Protein AF-E5CG22-F1 (afdb_monomer_lite)

Sequence (88 aa):
MKSTITTPDELTTLRIEGSSGTYKIFSSFRPMESPAFVDAVDRKYNLAEIKNLSGGKGYFLVHLNREQQETIQEDLNAILCDSVPCLL

pLDDT: mean 90.08, std 10.85, range [37.84, 97.75]

Structure (mmCIF, N/CA/C/O backbone):
data_AF-E5CG22-F1
#
_entry.id   AF-E5CG22-F1
#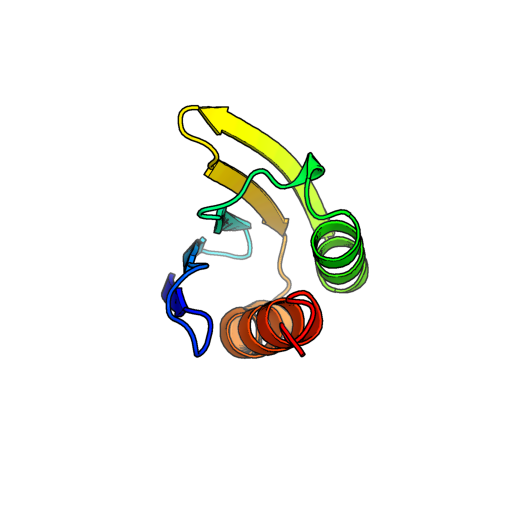
loop_
_atom_site.group_PDB
_atom_site.id
_atom_site.type_symbol
_atom_site.label_atom_id
_atom_site.label_alt_id
_atom_site.label_comp_id
_atom_site.label_asym_id
_atom_site.label_entity_id
_atom_site.label_seq_id
_atom_site.pdbx_PDB_ins_code
_atom_site.Cartn_x
_atom_site.Cartn_y
_atom_site.Cartn_z
_atom_site.occupancy
_atom_site.B_iso_or_equiv
_atom_site.auth_seq_id
_atom_site.auth_comp_id
_atom_site.auth_asym_id
_atom_site.auth_atom_id
_atom_site.pdbx_PDB_model_num
ATOM 1 N N . MET A 1 1 ? -4.643 10.122 9.555 1.00 85.62 1 MET A N 1
ATOM 2 C CA . MET A 1 1 ? -3.216 9.742 9.585 1.00 85.62 1 MET A CA 1
ATOM 3 C C . MET A 1 1 ? -2.566 10.148 8.274 1.00 85.62 1 MET A C 1
ATOM 5 O O . MET A 1 1 ? -3.211 10.063 7.232 1.00 85.62 1 MET A O 1
ATOM 9 N N . LYS A 1 2 ? -1.311 10.598 8.332 1.00 91.25 2 LYS A N 1
ATOM 10 C CA . LYS A 1 2 ? -0.459 10.801 7.161 1.00 91.25 2 LYS A CA 1
ATOM 11 C C . LYS A 1 2 ? 0.921 10.249 7.492 1.00 91.25 2 LYS A C 1
ATOM 13 O O . LYS A 1 2 ? 1.497 10.672 8.488 1.00 91.25 2 LYS A O 1
ATOM 18 N N . SER A 1 3 ? 1.410 9.311 6.693 1.00 91.69 3 SER A N 1
ATOM 19 C CA . SER A 1 3 ? 2.718 8.688 6.901 1.00 91.69 3 SER A CA 1
ATOM 20 C C . SER A 1 3 ? 3.383 8.372 5.567 1.00 91.69 3 SER A C 1
ATOM 22 O O . SER A 1 3 ? 2.695 8.235 4.552 1.00 91.69 3 SER A O 1
ATOM 24 N N . THR A 1 4 ? 4.708 8.282 5.573 1.00 94.44 4 THR A N 1
ATOM 25 C CA . THR A 1 4 ? 5.523 7.962 4.401 1.00 94.44 4 THR A CA 1
ATOM 26 C C . THR A 1 4 ? 6.493 6.847 4.773 1.00 94.44 4 THR A C 1
ATOM 28 O O . THR A 1 4 ? 7.141 6.925 5.812 1.00 94.44 4 THR A O 1
ATOM 31 N N . ILE A 1 5 ? 6.582 5.829 3.923 1.00 93.62 5 ILE A N 1
ATOM 32 C CA . ILE A 1 5 ? 7.469 4.672 4.055 1.00 93.62 5 ILE A CA 1
ATOM 33 C C . ILE A 1 5 ? 8.363 4.640 2.822 1.00 93.62 5 ILE A C 1
ATOM 35 O O . ILE A 1 5 ? 7.875 4.854 1.713 1.00 93.62 5 ILE A O 1
ATOM 39 N N . THR A 1 6 ? 9.646 4.360 3.005 1.00 91.00 6 THR A N 1
ATOM 40 C CA . THR A 1 6 ? 10.629 4.244 1.924 1.00 91.00 6 THR A CA 1
ATOM 41 C C . THR A 1 6 ? 11.348 2.908 2.014 1.00 91.00 6 THR A C 1
ATOM 43 O O . THR A 1 6 ? 11.597 2.415 3.114 1.00 91.00 6 THR A O 1
ATOM 46 N N . THR A 1 7 ? 11.699 2.327 0.868 1.00 85.75 7 THR A N 1
ATOM 47 C CA . THR A 1 7 ? 12.614 1.182 0.825 1.00 85.75 7 THR A CA 1
ATOM 48 C C . THR A 1 7 ? 13.995 1.568 1.358 1.00 85.75 7 THR A C 1
ATOM 50 O O . THR A 1 7 ? 14.346 2.750 1.330 1.00 85.75 7 THR A O 1
ATOM 53 N N . PRO A 1 8 ? 14.807 0.595 1.818 1.00 79.81 8 PRO A N 1
ATOM 54 C CA . PRO A 1 8 ? 16.167 0.864 2.293 1.00 79.81 8 PRO A CA 1
ATOM 55 C C . PRO A 1 8 ? 17.081 1.532 1.254 1.00 79.81 8 PRO A C 1
ATOM 57 O O . PRO A 1 8 ? 17.965 2.296 1.621 1.00 79.81 8 PRO A O 1
ATOM 60 N N . ASP A 1 9 ? 16.863 1.254 -0.033 1.00 81.50 9 ASP A N 1
ATOM 61 C CA . ASP A 1 9 ? 17.569 1.877 -1.165 1.00 81.50 9 ASP A CA 1
ATOM 62 C C . ASP A 1 9 ? 16.965 3.223 -1.618 1.00 81.50 9 ASP A C 1
ATOM 64 O O . ASP A 1 9 ? 17.440 3.820 -2.582 1.00 81.50 9 ASP A O 1
ATOM 68 N N . GLU A 1 10 ? 15.909 3.688 -0.939 1.00 80.75 10 GLU A N 1
ATOM 69 C CA . GLU A 1 10 ? 15.139 4.906 -1.224 1.0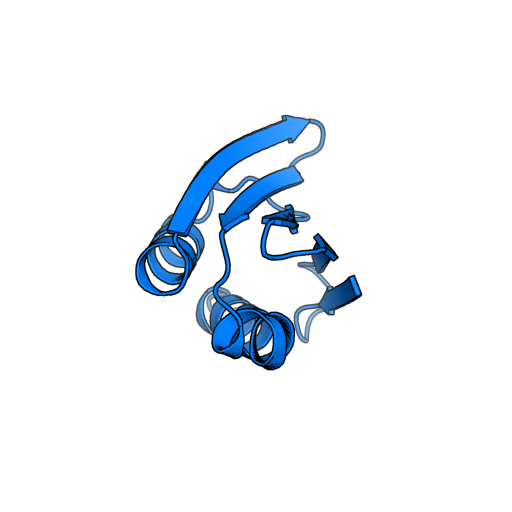0 80.75 10 GLU A CA 1
ATOM 70 C C . GLU A 1 10 ? 14.471 4.976 -2.616 1.00 80.75 10 GLU A C 1
ATOM 72 O O . GLU A 1 10 ? 13.911 6.010 -2.986 1.00 80.75 10 GLU A O 1
ATOM 77 N N . LEU A 1 11 ? 14.450 3.886 -3.391 1.00 85.12 11 LEU A N 1
ATOM 78 C CA . LEU A 1 11 ? 13.879 3.869 -4.744 1.00 85.12 11 LEU A CA 1
ATOM 79 C C . LEU A 1 11 ? 12.350 3.828 -4.747 1.00 85.12 11 LEU A C 1
ATOM 81 O O . LEU A 1 11 ? 11.707 4.379 -5.647 1.00 85.12 11 LEU A O 1
ATOM 85 N N . THR A 1 12 ? 11.753 3.172 -3.750 1.00 89.56 12 THR A N 1
ATOM 86 C CA . THR A 1 12 ? 10.303 3.031 -3.654 1.00 89.56 12 THR A CA 1
ATOM 87 C C . THR A 1 12 ? 9.756 3.717 -2.418 1.00 89.56 12 THR A C 1
ATOM 89 O O . THR A 1 12 ? 10.244 3.539 -1.307 1.00 89.56 12 THR A O 1
ATOM 92 N N . THR A 1 13 ? 8.696 4.499 -2.607 1.00 92.94 13 THR A N 1
ATOM 93 C CA . THR A 1 13 ? 8.002 5.208 -1.536 1.00 92.94 13 THR A CA 1
ATOM 94 C C . THR A 1 13 ? 6.520 4.865 -1.538 1.00 92.94 13 THR A C 1
ATOM 96 O O . THR A 1 13 ? 5.872 4.869 -2.591 1.00 92.94 13 THR A O 1
ATOM 99 N N . LEU A 1 14 ? 5.970 4.652 -0.345 1.00 95.75 14 LEU A N 1
ATOM 100 C CA . LEU A 1 14 ? 4.539 4.611 -0.086 1.00 95.75 14 LEU A CA 1
ATOM 101 C C . LEU A 1 14 ? 4.137 5.811 0.767 1.00 95.75 14 LEU A C 1
ATOM 103 O O . LEU A 1 14 ? 4.764 6.094 1.783 1.00 95.75 14 LEU A O 1
ATOM 107 N N . ARG A 1 15 ? 3.064 6.504 0.391 1.00 96.75 15 ARG A N 1
ATOM 108 C CA . ARG A 1 15 ? 2.443 7.546 1.216 1.00 96.75 15 ARG A CA 1
ATOM 109 C C . ARG A 1 15 ? 1.032 7.123 1.577 1.00 96.75 15 ARG A C 1
ATOM 111 O O . ARG A 1 15 ? 0.210 6.883 0.701 1.00 96.75 15 ARG A O 1
ATOM 118 N N . ILE A 1 16 ? 0.748 7.084 2.867 1.00 96.25 16 ILE A N 1
ATOM 119 C CA . ILE A 1 16 ? -0.536 6.668 3.417 1.00 96.25 16 ILE A CA 1
ATOM 120 C C . ILE A 1 16 ? -1.305 7.919 3.820 1.00 96.25 16 ILE A C 1
ATOM 122 O O . ILE A 1 16 ? -0.803 8.742 4.588 1.00 96.25 16 ILE A O 1
ATOM 126 N N . GLU A 1 17 ? -2.528 8.058 3.321 1.00 96.12 17 GLU A N 1
ATOM 127 C CA . GLU A 1 17 ? -3.441 9.141 3.674 1.00 96.12 17 GLU A CA 1
ATOM 128 C C . GLU A 1 17 ? -4.838 8.594 3.907 1.00 96.12 17 GLU A C 1
ATOM 130 O O . GLU A 1 17 ? -5.407 7.930 3.046 1.00 96.12 17 GLU A O 1
ATOM 135 N N . GLY A 1 18 ? -5.416 8.892 5.062 1.00 93.12 18 GLY A N 1
ATOM 136 C CA . GLY A 1 18 ? -6.752 8.411 5.374 1.00 93.12 18 GLY A CA 1
ATOM 137 C C . GLY A 1 18 ? -7.155 8.648 6.813 1.00 93.12 18 GLY A C 1
ATOM 138 O O . GLY A 1 18 ? -6.359 9.090 7.653 1.00 93.12 18 GLY A O 1
ATOM 139 N N . SER A 1 19 ? -8.414 8.355 7.086 1.00 89.38 19 SER A N 1
ATOM 140 C CA . SER A 1 19 ? -9.009 8.410 8.414 1.00 89.38 19 SER A CA 1
ATOM 141 C C . SER A 1 19 ? -10.254 7.533 8.461 1.00 89.38 19 SER A C 1
ATOM 143 O O . SER A 1 19 ? -10.841 7.206 7.430 1.00 89.38 19 SER A O 1
ATOM 145 N N . SER A 1 20 ? -10.662 7.164 9.677 1.00 90.75 20 SER A N 1
ATOM 146 C CA . SER A 1 20 ? -11.934 6.478 9.933 1.00 90.75 20 SER A CA 1
ATOM 147 C C . SER A 1 20 ? -12.107 5.197 9.108 1.00 90.75 20 SER A C 1
ATOM 149 O O . SER A 1 20 ? -13.158 4.962 8.517 1.00 90.75 20 SER A O 1
ATOM 151 N N . GLY A 1 21 ? -11.053 4.383 9.035 1.00 93.31 21 GLY A N 1
ATOM 152 C CA . GLY A 1 21 ? -11.077 3.098 8.338 1.00 93.31 21 GLY A CA 1
ATOM 153 C C . GLY A 1 21 ? -11.019 3.156 6.810 1.00 93.31 21 GLY A C 1
ATOM 154 O O . GLY A 1 21 ? -11.060 2.102 6.195 1.00 93.31 21 GLY A O 1
ATOM 155 N N . THR A 1 22 ? -10.887 4.326 6.172 1.00 96.31 22 THR A N 1
ATOM 156 C CA . THR A 1 22 ? -10.675 4.418 4.712 1.00 96.31 22 THR A CA 1
ATOM 157 C C . THR A 1 22 ? -9.357 5.108 4.401 1.00 96.31 22 THR A C 1
ATOM 159 O O . THR A 1 22 ? -9.127 6.248 4.814 1.00 96.31 22 THR A O 1
ATOM 162 N N . TYR A 1 23 ? -8.481 4.408 3.680 1.00 96.94 23 TYR A N 1
ATOM 163 C CA . TYR A 1 23 ? -7.106 4.840 3.456 1.00 96.94 23 TYR A CA 1
ATOM 164 C C . TYR A 1 23 ? -6.706 4.696 1.995 1.00 96.94 23 TYR A C 1
ATOM 166 O O . TYR A 1 23 ? -6.988 3.694 1.342 1.00 96.94 23 TYR A O 1
ATOM 174 N N . LYS A 1 24 ? -6.012 5.715 1.493 1.00 97.38 24 LYS A N 1
ATOM 175 C CA . LYS A 1 24 ? -5.356 5.717 0.194 1.00 97.38 24 LYS A CA 1
ATOM 176 C C . LYS A 1 24 ? -3.853 5.562 0.395 1.00 97.38 24 LYS A C 1
ATOM 178 O O . LYS A 1 24 ? -3.230 6.357 1.097 1.00 97.38 24 LYS A O 1
ATOM 183 N N . ILE A 1 25 ? -3.285 4.542 -0.235 1.00 97.06 25 ILE A N 1
ATOM 184 C CA . ILE A 1 25 ? -1.853 4.244 -0.216 1.00 97.06 25 ILE A CA 1
ATOM 185 C C . ILE A 1 25 ? -1.311 4.615 -1.590 1.00 97.06 25 ILE A C 1
ATOM 187 O O . ILE A 1 25 ? -1.552 3.910 -2.564 1.00 97.06 25 ILE A O 1
ATOM 191 N N . PHE A 1 26 ? -0.625 5.746 -1.691 1.00 97.19 26 PHE A N 1
ATOM 192 C CA . PHE A 1 26 ? 0.044 6.175 -2.914 1.00 97.19 26 PHE A CA 1
ATOM 193 C C . PHE A 1 26 ? 1.389 5.472 -3.046 1.00 97.19 26 PHE A C 1
ATOM 195 O O . PHE A 1 26 ? 2.157 5.463 -2.090 1.00 97.19 26 PHE A O 1
ATOM 202 N N . SER A 1 27 ? 1.696 4.960 -4.232 1.00 94.94 27 SER A N 1
ATOM 203 C CA . SER A 1 27 ? 2.955 4.289 -4.551 1.00 94.94 27 SER A CA 1
ATOM 204 C C . SER A 1 27 ? 3.760 5.070 -5.587 1.00 94.94 27 SER A C 1
ATOM 206 O O . SER A 1 27 ? 3.201 5.670 -6.512 1.00 94.94 27 SER A O 1
ATOM 208 N N . SER A 1 28 ? 5.090 5.045 -5.464 1.00 94.62 28 SER A N 1
ATOM 209 C CA . SER A 1 28 ? 6.000 5.575 -6.491 1.00 94.62 28 SER A CA 1
ATOM 210 C C . SER A 1 28 ? 6.171 4.652 -7.706 1.00 94.62 28 SER A C 1
ATOM 212 O O . SER A 1 28 ? 6.786 5.076 -8.678 1.00 94.62 28 SER A O 1
ATOM 214 N N . PHE A 1 29 ? 5.603 3.442 -7.659 1.00 92.56 29 PHE A N 1
ATOM 215 C CA . PHE A 1 29 ? 5.499 2.483 -8.765 1.00 92.56 29 PHE A CA 1
ATOM 216 C C . PHE A 1 29 ? 4.043 2.325 -9.228 1.00 92.56 29 PHE A C 1
ATOM 218 O O . PHE A 1 29 ? 3.110 2.726 -8.519 1.00 92.56 29 PHE A O 1
ATOM 225 N N . ARG A 1 30 ? 3.830 1.699 -10.392 1.00 94.19 30 ARG A N 1
ATOM 226 C CA . ARG A 1 30 ? 2.495 1.316 -10.866 1.00 94.19 30 ARG A CA 1
ATOM 227 C C . ARG A 1 30 ? 2.062 0.004 -10.209 1.00 94.19 30 ARG A C 1
ATOM 229 O O . ARG A 1 30 ? 2.716 -1.009 -10.437 1.00 94.19 30 ARG A O 1
ATOM 236 N N . PRO A 1 31 ? 0.949 -0.028 -9.461 1.00 91.44 31 PRO A N 1
ATOM 237 C CA . PRO A 1 31 ? 0.463 -1.227 -8.787 1.00 91.44 31 PRO A CA 1
ATOM 238 C C . PRO A 1 31 ? 0.423 -2.486 -9.657 1.00 91.44 31 PRO A C 1
ATOM 240 O O . PRO A 1 31 ? 0.875 -3.539 -9.229 1.00 91.44 31 PRO A O 1
ATOM 243 N N . MET A 1 32 ? -0.051 -2.374 -10.902 1.00 88.69 32 MET A N 1
ATOM 244 C CA . MET A 1 32 ? -0.163 -3.530 -11.807 1.00 88.69 32 MET A CA 1
ATOM 245 C C . MET A 1 32 ? 1.189 -4.096 -12.269 1.00 88.69 32 MET A C 1
ATOM 247 O O . MET A 1 32 ? 1.229 -5.198 -12.804 1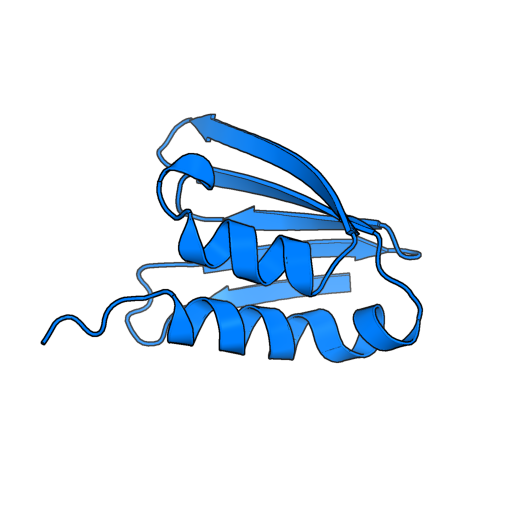.00 88.69 32 MET A O 1
ATOM 251 N N . GLU A 1 33 ? 2.288 -3.364 -12.080 1.00 88.69 33 GLU A N 1
ATOM 252 C CA . GLU A 1 33 ? 3.647 -3.834 -12.382 1.00 88.69 33 GLU A CA 1
ATOM 253 C C . GLU A 1 33 ? 4.272 -4.590 -11.192 1.00 88.69 33 GLU A C 1
ATOM 255 O O . GLU A 1 33 ? 5.324 -5.201 -11.350 1.00 88.69 33 GLU A O 1
ATOM 260 N N . SER A 1 34 ? 3.614 -4.607 -10.022 1.00 87.88 34 SER A N 1
ATOM 261 C CA . SER A 1 34 ? 4.048 -5.348 -8.829 1.00 87.88 34 SER A CA 1
ATOM 262 C C . SER A 1 34 ? 2.926 -6.251 -8.285 1.00 87.88 34 SER A C 1
ATOM 264 O O . SER A 1 34 ? 2.284 -5.933 -7.279 1.00 87.88 34 SER A O 1
ATOM 266 N N . PRO A 1 35 ? 2.654 -7.395 -8.943 1.00 89.62 35 PRO A N 1
ATOM 267 C CA . PRO A 1 35 ? 1.561 -8.289 -8.558 1.00 89.62 35 PRO A CA 1
ATOM 268 C C . PRO A 1 35 ? 1.738 -8.897 -7.158 1.00 89.62 35 PRO A C 1
ATOM 270 O O . PRO A 1 35 ? 0.745 -9.117 -6.473 1.00 89.62 35 PRO A O 1
ATOM 273 N N . ALA A 1 36 ? 2.978 -9.120 -6.706 1.00 90.44 36 ALA A N 1
ATOM 274 C CA . ALA A 1 36 ? 3.257 -9.638 -5.363 1.00 90.44 36 ALA A CA 1
ATOM 275 C C . ALA A 1 36 ? 2.830 -8.651 -4.264 1.00 90.44 36 ALA A C 1
ATOM 277 O O . ALA A 1 36 ? 2.191 -9.045 -3.291 1.00 90.44 36 ALA A O 1
ATOM 278 N N . PHE A 1 37 ? 3.113 -7.358 -4.454 1.00 91.94 37 PHE A N 1
ATOM 279 C CA . PHE A 1 37 ? 2.682 -6.319 -3.521 1.00 91.94 37 PHE A CA 1
ATOM 280 C C . PHE A 1 37 ? 1.153 -6.199 -3.495 1.00 91.94 37 PHE A C 1
ATOM 282 O O . PHE A 1 37 ? 0.557 -6.091 -2.426 1.00 91.94 37 PHE A O 1
ATOM 289 N N . VAL A 1 38 ? 0.512 -6.244 -4.671 1.00 92.88 38 VAL A N 1
ATOM 290 C CA . VAL A 1 38 ? -0.956 -6.212 -4.793 1.00 92.88 38 VAL A CA 1
ATOM 291 C C . VAL A 1 38 ? -1.592 -7.371 -4.022 1.00 92.88 38 VAL A C 1
ATOM 293 O O . VAL A 1 38 ? -2.482 -7.132 -3.211 1.00 92.88 38 VAL A O 1
ATOM 296 N N . ASP A 1 39 ? -1.120 -8.602 -4.238 1.00 93.00 39 ASP A N 1
ATOM 297 C CA . ASP A 1 39 ? -1.627 -9.805 -3.562 1.00 93.00 39 ASP A CA 1
ATOM 298 C C . ASP A 1 39 ? -1.422 -9.735 -2.040 1.00 93.00 39 ASP A C 1
ATOM 300 O O . ASP A 1 39 ? -2.336 -10.032 -1.273 1.00 93.00 39 ASP A O 1
ATOM 304 N N . ALA A 1 40 ? -0.261 -9.265 -1.575 1.00 93.44 40 ALA A N 1
ATOM 305 C CA . ALA A 1 40 ? 0.001 -9.101 -0.147 1.00 93.44 40 ALA A CA 1
ATOM 306 C C . ALA A 1 40 ? -0.916 -8.051 0.510 1.00 93.44 40 ALA A C 1
ATOM 308 O O . ALA A 1 40 ? -1.410 -8.269 1.620 1.00 93.44 40 ALA A O 1
ATOM 309 N N . VAL A 1 41 ? -1.175 -6.931 -0.175 1.00 93.81 41 VAL A N 1
ATOM 310 C CA . VAL A 1 41 ? -2.120 -5.903 0.286 1.00 93.81 41 VAL A CA 1
ATOM 311 C C . VAL A 1 41 ? -3.545 -6.450 0.328 1.00 93.81 41 VAL A C 1
ATOM 313 O O . VAL A 1 41 ? -4.212 -6.252 1.337 1.00 93.81 41 VAL A O 1
ATOM 316 N N . ASP A 1 42 ? -3.996 -7.153 -0.713 1.00 92.94 42 ASP A N 1
ATOM 317 C CA . ASP A 1 42 ? -5.356 -7.711 -0.810 1.00 92.94 42 ASP A CA 1
ATOM 318 C C . ASP A 1 42 ? -5.633 -8.788 0.252 1.00 92.94 42 ASP A C 1
ATOM 320 O O . ASP A 1 42 ? -6.700 -8.835 0.860 1.00 92.94 42 ASP A O 1
ATOM 324 N N . ARG A 1 43 ? -4.635 -9.622 0.568 1.00 93.38 43 ARG A N 1
ATOM 325 C CA . ARG A 1 43 ? -4.752 -10.615 1.650 1.00 93.38 43 ARG A CA 1
ATOM 326 C C . ARG A 1 43 ? -4.866 -9.983 3.028 1.00 93.38 43 ARG A C 1
ATOM 328 O O . ARG A 1 43 ? -5.470 -10.573 3.923 1.00 93.38 43 ARG A O 1
ATOM 335 N N . LYS A 1 44 ? -4.220 -8.832 3.228 1.00 93.56 44 LYS A N 1
ATOM 336 C CA . LYS A 1 44 ? -4.120 -8.196 4.543 1.00 93.56 44 LYS A CA 1
ATOM 337 C C . LYS A 1 44 ? -5.200 -7.152 4.781 1.00 93.56 44 LYS A C 1
ATOM 339 O O . LYS A 1 44 ? -5.631 -6.985 5.920 1.00 93.56 44 LYS A O 1
ATOM 344 N N . TYR A 1 45 ? -5.647 -6.474 3.731 1.00 94.31 45 TYR A N 1
ATOM 345 C CA . TYR A 1 45 ? -6.602 -5.376 3.783 1.00 94.31 45 TYR A CA 1
ATOM 346 C C . TYR A 1 45 ? -7.699 -5.564 2.753 1.00 94.31 45 TYR A C 1
ATOM 348 O O . TYR A 1 45 ? -7.474 -6.095 1.675 1.00 94.31 45 TYR A O 1
ATOM 356 N N . ASN A 1 46 ? -8.888 -5.049 3.053 1.00 91.56 46 ASN A N 1
ATOM 357 C CA . ASN A 1 46 ? -9.988 -5.086 2.102 1.00 91.56 46 ASN A CA 1
ATOM 358 C C . ASN A 1 46 ? -9.731 -4.064 0.982 1.00 91.56 46 ASN A C 1
ATOM 360 O O . ASN A 1 46 ? -9.986 -2.865 1.158 1.00 91.56 46 ASN A O 1
ATOM 364 N N . LEU A 1 47 ? -9.171 -4.533 -0.134 1.00 94.94 47 LEU A N 1
ATOM 365 C CA . LEU A 1 47 ? -8.802 -3.714 -1.278 1.00 94.94 47 LEU A CA 1
ATOM 366 C C . LEU A 1 47 ? -10.049 -3.306 -2.066 1.00 94.94 47 LEU A C 1
ATOM 368 O O . LEU A 1 47 ? -10.730 -4.118 -2.682 1.00 94.94 47 LEU A O 1
ATOM 372 N N . ALA A 1 48 ? -10.346 -2.011 -2.048 1.00 95.75 48 ALA A N 1
ATOM 373 C CA . ALA A 1 48 ? -11.508 -1.438 -2.714 1.00 95.75 48 ALA A CA 1
ATOM 374 C C . ALA A 1 48 ? -11.193 -0.975 -4.143 1.00 95.75 48 ALA A C 1
ATOM 376 O O . ALA A 1 48 ? -12.047 -1.051 -5.023 1.00 95.75 48 ALA A O 1
ATOM 377 N N . GLU A 1 49 ? -9.981 -0.467 -4.381 1.00 96.75 49 GLU A N 1
ATOM 378 C CA . GLU A 1 49 ? -9.579 0.043 -5.693 1.00 96.75 49 GLU A CA 1
ATOM 379 C C . GLU A 1 49 ? -8.066 -0.054 -5.894 1.00 96.75 49 GLU A C 1
ATOM 381 O O . GLU A 1 49 ? -7.290 0.197 -4.970 1.00 96.75 49 GLU A O 1
ATOM 386 N N . ILE A 1 50 ? -7.648 -0.322 -7.133 1.00 96.94 50 ILE A N 1
ATOM 387 C CA . ILE A 1 50 ? -6.266 -0.165 -7.583 1.00 96.94 50 ILE A CA 1
ATOM 388 C C . ILE A 1 50 ? -6.248 0.759 -8.794 1.00 96.94 50 ILE A C 1
ATOM 390 O O . ILE A 1 50 ? -7.008 0.562 -9.744 1.00 96.94 50 ILE A O 1
ATOM 394 N N . LYS A 1 51 ? -5.347 1.744 -8.796 1.00 96.94 51 LYS A N 1
ATOM 395 C CA . LYS A 1 51 ? -5.223 2.679 -9.912 1.00 96.94 51 LYS A CA 1
ATOM 396 C C . LYS A 1 51 ? -3.776 2.959 -10.278 1.00 96.94 51 LYS A C 1
ATOM 398 O O . LYS A 1 51 ? -2.994 3.440 -9.461 1.00 96.94 51 LYS A O 1
ATOM 403 N N . ASN A 1 52 ? -3.451 2.744 -11.550 1.00 96.31 52 ASN A N 1
ATOM 404 C CA . ASN A 1 52 ? -2.222 3.257 -12.144 1.00 96.31 52 ASN A CA 1
ATOM 405 C C . ASN A 1 52 ? -2.393 4.749 -12.456 1.00 96.31 52 ASN A C 1
ATOM 407 O O . ASN A 1 52 ? -3.411 5.177 -13.004 1.00 96.31 52 ASN A O 1
ATOM 411 N N . LEU A 1 53 ? -1.381 5.538 -12.121 1.00 94.69 53 LEU A N 1
ATOM 412 C CA . LEU A 1 53 ? -1.281 6.957 -12.430 1.00 94.69 53 LEU A CA 1
ATOM 413 C C . LEU A 1 53 ? -0.164 7.196 -13.459 1.00 94.69 53 LEU A C 1
ATOM 415 O O . LEU A 1 53 ? 0.631 6.314 -13.800 1.00 94.69 53 LEU A O 1
ATOM 419 N N . SER A 1 54 ? -0.108 8.419 -13.981 1.00 91.25 54 SER A N 1
ATOM 420 C CA . SER A 1 54 ? 0.983 8.857 -14.850 1.00 91.25 54 SER A CA 1
ATOM 421 C C . SER A 1 54 ? 2.314 8.948 -14.088 1.00 91.25 54 SER A C 1
ATOM 423 O O . SER A 1 54 ? 2.361 8.935 -12.857 1.00 91.25 54 SER A O 1
ATOM 425 N N . GLY A 1 55 ? 3.423 9.010 -14.832 1.00 91.50 55 GLY A N 1
ATOM 426 C CA . GLY A 1 55 ? 4.759 9.159 -14.242 1.00 91.50 55 GLY A CA 1
ATOM 427 C C . GLY A 1 55 ? 5.241 7.941 -13.450 1.00 91.50 55 GLY A C 1
ATOM 428 O O . GLY A 1 55 ? 6.028 8.104 -12.526 1.00 91.50 55 GLY A O 1
ATOM 429 N N . GLY A 1 56 ? 4.739 6.747 -13.782 1.00 90.69 56 GLY A N 1
ATOM 430 C CA . GLY A 1 56 ? 5.157 5.493 -13.150 1.00 90.69 56 GLY A CA 1
ATOM 431 C C . GLY A 1 56 ? 4.568 5.251 -11.760 1.00 90.69 56 GLY A C 1
ATOM 432 O O . GLY A 1 56 ? 5.049 4.369 -11.075 1.00 90.69 56 GLY A O 1
ATOM 433 N N . LYS A 1 57 ? 3.544 6.001 -11.335 1.00 94.38 57 LYS A N 1
ATOM 434 C CA . LYS A 1 57 ? 2.986 5.956 -9.969 1.00 94.38 57 LYS A CA 1
ATOM 435 C C . LYS A 1 57 ? 1.631 5.252 -9.913 1.00 94.38 57 LYS A C 1
ATOM 437 O O . LYS A 1 57 ? 1.048 4.932 -10.947 1.00 94.38 57 LYS A O 1
ATOM 442 N N . GLY A 1 58 ? 1.077 5.088 -8.715 1.00 96.75 58 GLY A N 1
ATOM 443 C CA . GLY A 1 58 ? -0.295 4.616 -8.534 1.00 96.75 58 GLY A CA 1
ATOM 444 C C . GLY A 1 58 ? -0.846 4.809 -7.129 1.00 96.75 58 GLY A C 1
ATOM 445 O O . GLY A 1 58 ? -0.230 5.474 -6.295 1.00 96.75 58 GLY A O 1
ATOM 446 N N . TYR A 1 59 ? -2.035 4.263 -6.877 1.00 97.25 59 TYR A N 1
ATOM 447 C CA . TYR A 1 59 ? -2.550 4.106 -5.521 1.00 97.25 59 TYR A CA 1
ATOM 448 C C . TYR A 1 59 ? -3.429 2.869 -5.345 1.00 97.25 59 TYR A C 1
ATOM 450 O O . TYR A 1 59 ? -3.993 2.336 -6.302 1.00 97.25 59 TYR A O 1
ATOM 458 N N . PHE A 1 60 ? -3.592 2.501 -4.077 1.00 97.31 60 PHE A N 1
ATOM 459 C CA . PHE A 1 60 ? -4.544 1.523 -3.565 1.00 97.31 60 PHE A CA 1
ATOM 460 C C . PHE A 1 60 ? -5.545 2.241 -2.657 1.00 97.31 60 PHE A C 1
ATOM 462 O O . PHE A 1 60 ? -5.144 3.094 -1.861 1.00 97.31 60 PHE A O 1
ATOM 469 N N . LEU A 1 61 ? -6.833 1.931 -2.775 1.00 97.75 61 LEU A N 1
ATOM 470 C CA . LEU A 1 61 ? -7.848 2.318 -1.798 1.00 97.75 61 LEU A CA 1
ATOM 471 C C . LEU A 1 61 ? -8.179 1.088 -0.962 1.00 97.75 61 LEU A C 1
ATOM 473 O O . LEU A 1 61 ? -8.583 0.072 -1.520 1.00 97.75 61 LEU A O 1
ATOM 477 N N . VAL A 1 62 ? -8.013 1.180 0.353 1.00 97.19 62 VAL A N 1
ATOM 478 C CA . VAL A 1 62 ? -8.250 0.068 1.276 1.00 97.19 62 VAL A CA 1
ATOM 479 C C . VAL A 1 62 ? -9.191 0.481 2.398 1.00 97.19 62 VAL A C 1
ATOM 481 O O . VAL A 1 62 ? -9.173 1.628 2.863 1.00 97.19 62 VAL A O 1
ATOM 484 N N . HIS A 1 63 ? -9.987 -0.480 2.854 1.00 96.00 63 HIS A N 1
ATOM 485 C CA . HIS A 1 63 ? -10.762 -0.357 4.079 1.00 96.00 63 HIS A CA 1
ATOM 486 C C . HIS A 1 63 ? -10.085 -1.127 5.209 1.00 96.00 63 HIS A C 1
ATOM 488 O O . HIS A 1 63 ? -9.717 -2.292 5.051 1.00 96.00 63 HIS A O 1
ATOM 494 N N . LEU A 1 64 ? -9.941 -0.460 6.349 1.00 95.25 64 LEU A N 1
ATOM 495 C CA . LEU A 1 64 ? -9.256 -0.959 7.531 1.00 95.25 64 LEU A CA 1
ATOM 496 C C . LEU A 1 64 ? -10.222 -1.021 8.709 1.00 95.25 64 LEU A C 1
ATOM 498 O O . LEU A 1 64 ? -10.941 -0.059 8.996 1.00 95.25 64 LEU A O 1
ATOM 502 N N . ASN A 1 65 ? -10.185 -2.126 9.444 1.00 94.94 65 ASN A N 1
ATOM 503 C CA . ASN A 1 65 ? -10.796 -2.208 10.764 1.00 94.94 65 ASN A CA 1
ATOM 504 C C . ASN A 1 65 ? -9.960 -1.423 11.801 1.00 94.94 65 ASN A C 1
ATOM 506 O O . ASN A 1 65 ? -8.970 -0.769 11.467 1.00 94.94 65 ASN A O 1
ATOM 510 N N . ARG A 1 66 ? -10.387 -1.416 13.067 1.00 93.19 66 ARG A N 1
ATOM 511 C CA . ARG A 1 66 ? -9.703 -0.649 14.119 1.00 93.19 66 ARG A CA 1
ATOM 512 C C . ARG A 1 66 ? -8.275 -1.141 14.380 1.00 93.19 66 ARG A C 1
ATOM 514 O O . ARG A 1 66 ? -7.389 -0.311 14.499 1.00 93.19 66 ARG A O 1
ATOM 521 N N . GLU A 1 67 ? -8.063 -2.452 14.419 1.00 93.44 67 GLU A N 1
ATOM 522 C CA . GLU A 1 67 ? -6.748 -3.058 14.678 1.00 93.44 67 GLU A CA 1
ATOM 523 C C . GLU A 1 67 ? -5.773 -2.772 13.526 1.00 93.44 67 GLU A C 1
ATOM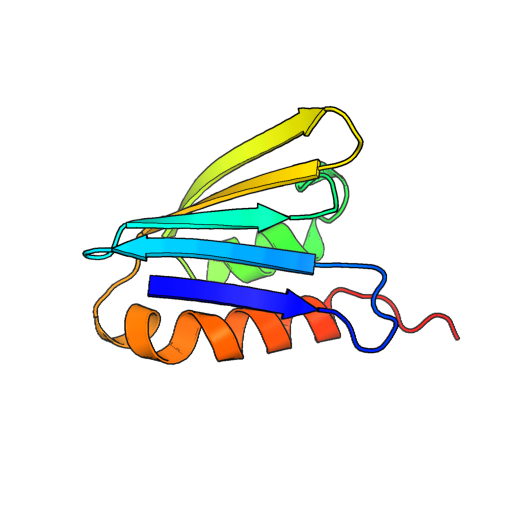 525 O O . GLU A 1 67 ? -4.660 -2.309 13.741 1.00 93.44 67 GLU A O 1
ATOM 530 N N . GLN A 1 68 ? -6.226 -2.921 12.279 1.00 94.75 68 GLN A N 1
ATOM 531 C CA . GLN A 1 68 ? -5.428 -2.637 11.082 1.00 94.75 68 GLN A CA 1
ATOM 532 C C . GLN A 1 68 ? -5.025 -1.161 10.965 1.00 94.75 68 GLN A C 1
ATOM 534 O O . GLN A 1 68 ? -3.986 -0.846 10.392 1.00 94.75 68 GLN A O 1
ATOM 539 N N . GLN A 1 69 ? -5.836 -0.235 11.487 1.00 93.69 69 GLN A N 1
ATOM 540 C CA . GLN A 1 69 ? -5.480 1.187 11.510 1.00 93.69 69 GLN A CA 1
ATOM 541 C C . GLN A 1 69 ? -4.274 1.473 12.408 1.00 93.69 69 GLN A C 1
ATOM 543 O O . GLN A 1 69 ? -3.570 2.453 12.162 1.00 93.69 69 GLN A O 1
ATOM 548 N N . GLU A 1 70 ? -4.038 0.640 13.422 1.00 93.38 70 GLU A N 1
ATOM 549 C CA . GLU A 1 70 ? -2.903 0.769 14.336 1.00 93.38 70 GLU A CA 1
ATOM 550 C C . GLU A 1 70 ? -1.622 0.177 13.723 1.00 93.38 70 GLU A C 1
ATOM 552 O O . GLU A 1 70 ? -0.543 0.716 13.954 1.00 93.38 70 GLU A O 1
ATOM 557 N N . THR A 1 71 ? -1.734 -0.854 12.873 1.00 94.31 71 THR A N 1
ATOM 558 C CA . THR A 1 71 ? -0.579 -1.591 12.319 1.00 94.31 71 THR A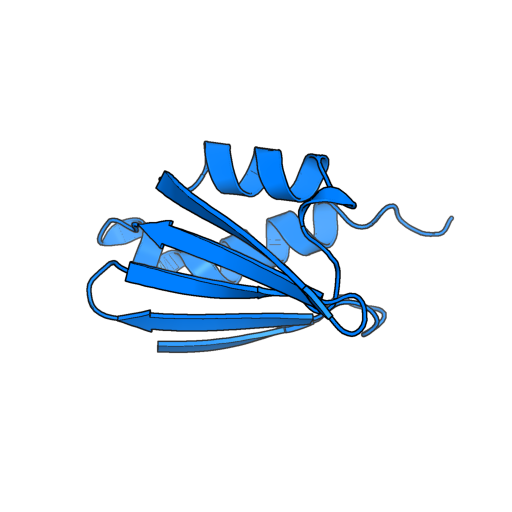 CA 1
ATOM 559 C C . THR A 1 71 ? -0.232 -1.262 10.865 1.00 94.31 71 THR A C 1
ATOM 561 O O . THR A 1 71 ? 0.835 -1.655 10.393 1.00 94.31 71 THR A O 1
ATOM 564 N N . ILE A 1 72 ? -1.081 -0.522 10.134 1.00 93.69 72 ILE A N 1
ATOM 565 C CA . ILE A 1 72 ? -0.937 -0.325 8.676 1.00 93.69 72 ILE A CA 1
ATOM 566 C C . ILE A 1 72 ? 0.453 0.146 8.235 1.00 93.69 72 ILE A C 1
ATOM 568 O O . ILE A 1 72 ? 0.946 -0.268 7.187 1.00 93.69 72 ILE A O 1
ATOM 572 N N . GLN A 1 73 ? 1.097 1.017 9.008 1.00 93.50 73 GLN A N 1
ATOM 573 C CA . GLN A 1 73 ? 2.418 1.517 8.643 1.00 93.50 73 GLN A CA 1
ATOM 574 C C . GLN A 1 73 ? 3.490 0.421 8.712 1.00 93.50 73 GLN A C 1
ATOM 576 O O . GLN A 1 73 ? 4.294 0.302 7.792 1.00 93.50 73 GLN A O 1
ATOM 581 N N . GLU A 1 74 ? 3.505 -0.370 9.781 1.00 94.06 74 GLU A N 1
ATOM 582 C CA . GLU A 1 74 ? 4.479 -1.451 9.977 1.00 94.06 74 GLU A CA 1
ATOM 583 C C . GLU A 1 74 ? 4.264 -2.566 8.956 1.00 94.06 74 GLU A C 1
ATOM 585 O O . GLU A 1 74 ? 5.203 -3.053 8.328 1.00 94.06 74 GLU A O 1
ATOM 590 N N . ASP A 1 75 ? 3.002 -2.902 8.727 1.00 94.50 75 ASP A N 1
ATOM 591 C CA . ASP A 1 75 ? 2.586 -3.919 7.780 1.00 94.50 75 ASP A CA 1
ATOM 592 C C . ASP A 1 75 ? 2.971 -3.575 6.338 1.00 94.50 75 ASP A C 1
ATOM 594 O O . ASP A 1 75 ? 3.529 -4.41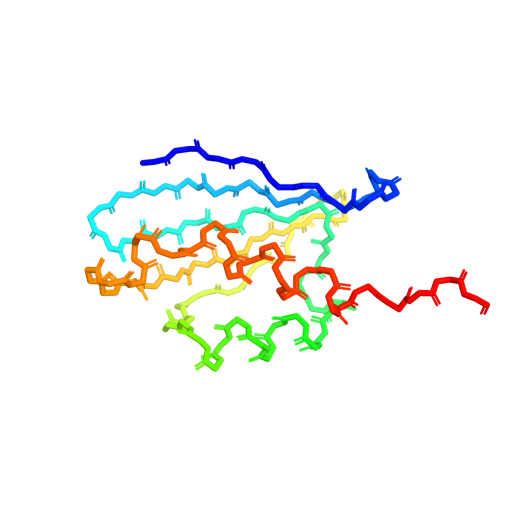5 5.635 1.00 94.50 75 ASP A O 1
ATOM 598 N N . LEU A 1 76 ? 2.688 -2.347 5.886 1.00 94.19 76 LEU A N 1
ATOM 599 C CA . LEU A 1 76 ? 3.061 -1.907 4.542 1.00 94.19 76 LEU A CA 1
ATOM 600 C C . LEU A 1 76 ? 4.573 -1.803 4.382 1.00 94.19 76 LEU A C 1
ATOM 602 O O . LEU A 1 76 ? 5.071 -2.063 3.292 1.00 94.19 76 LEU A O 1
ATOM 606 N N . ASN A 1 77 ? 5.302 -1.456 5.444 1.00 92.88 77 ASN A N 1
ATOM 607 C CA . ASN A 1 77 ? 6.759 -1.476 5.428 1.00 92.88 77 ASN A CA 1
ATOM 608 C C . ASN A 1 77 ? 7.294 -2.902 5.247 1.00 92.88 77 ASN A C 1
ATOM 610 O O . ASN A 1 77 ? 8.145 -3.118 4.392 1.00 92.88 77 ASN A O 1
ATOM 614 N N . ALA A 1 78 ? 6.753 -3.877 5.983 1.00 92.06 78 ALA A N 1
ATOM 615 C CA . ALA A 1 78 ? 7.125 -5.283 5.830 1.00 92.06 78 ALA A CA 1
ATOM 616 C C . ALA A 1 78 ? 6.810 -5.804 4.419 1.00 92.06 78 ALA A C 1
ATOM 618 O O . ALA A 1 78 ? 7.697 -6.319 3.745 1.00 92.06 78 ALA A O 1
ATOM 619 N N . ILE A 1 79 ? 5.585 -5.574 3.928 1.00 91.81 79 ILE A N 1
ATOM 620 C CA . ILE A 1 79 ? 5.183 -5.976 2.572 1.00 91.81 79 ILE A CA 1
ATOM 621 C C . ILE A 1 79 ? 6.100 -5.336 1.529 1.00 91.81 79 ILE A C 1
ATOM 623 O O . ILE A 1 79 ? 6.528 -6.010 0.595 1.00 91.81 79 ILE A O 1
ATOM 627 N N . LEU A 1 80 ? 6.398 -4.040 1.662 1.00 88.88 80 LEU A N 1
ATOM 628 C CA . LEU A 1 80 ? 7.243 -3.328 0.711 1.00 88.88 80 LEU A CA 1
ATOM 629 C C . LEU A 1 80 ? 8.665 -3.894 0.690 1.00 88.88 80 LEU A C 1
ATOM 631 O O . LEU A 1 80 ? 9.179 -4.152 -0.392 1.00 88.88 80 LEU A O 1
ATOM 635 N N . CYS A 1 81 ? 9.270 -4.122 1.856 1.00 85.31 81 CYS A N 1
ATOM 636 C CA . CYS A 1 81 ? 10.602 -4.714 1.970 1.00 85.31 81 CYS A CA 1
ATOM 637 C C . CYS A 1 81 ? 10.664 -6.138 1.400 1.00 85.31 81 CYS A C 1
ATOM 639 O O . CYS A 1 81 ? 11.631 -6.461 0.718 1.00 85.31 81 CYS A O 1
ATOM 641 N N . ASP A 1 82 ? 9.631 -6.956 1.616 1.00 82.94 82 ASP A N 1
ATOM 642 C CA . ASP A 1 82 ? 9.567 -8.331 1.101 1.00 82.94 82 ASP A CA 1
ATOM 643 C C . ASP A 1 82 ? 9.273 -8.386 -0.411 1.00 82.94 82 ASP A C 1
ATOM 645 O O . ASP A 1 82 ? 9.648 -9.339 -1.095 1.00 82.94 82 ASP A O 1
ATOM 649 N N . SER A 1 83 ? 8.584 -7.371 -0.946 1.00 71.31 83 SER A N 1
ATOM 650 C CA . SER A 1 83 ? 8.189 -7.303 -2.362 1.00 71.31 83 SER A CA 1
ATOM 651 C C . SER A 1 83 ? 9.284 -6.758 -3.274 1.00 71.31 83 SER A C 1
ATOM 653 O O . SER A 1 83 ? 9.182 -6.907 -4.493 1.00 71.31 83 SER A O 1
ATOM 655 N N . VAL A 1 84 ? 10.299 -6.091 -2.721 1.00 65.06 84 VAL A N 1
ATOM 656 C CA . VAL A 1 84 ? 11.473 -5.664 -3.482 1.00 65.06 84 VAL A CA 1
ATOM 657 C C . VAL A 1 84 ? 12.377 -6.883 -3.616 1.00 65.06 84 VAL A C 1
ATOM 659 O O . VAL A 1 84 ? 12.904 -7.353 -2.607 1.00 65.06 84 VAL A O 1
ATOM 662 N N . PRO A 1 85 ? 12.592 -7.421 -4.832 1.00 55.06 85 PRO A N 1
ATOM 663 C CA . PRO A 1 85 ? 13.633 -8.414 -5.015 1.00 55.06 85 PRO A CA 1
ATOM 664 C C . PRO A 1 85 ? 14.930 -7.758 -4.557 1.00 55.06 85 PRO A C 1
ATOM 666 O O . PRO A 1 85 ? 15.283 -6.697 -5.077 1.00 55.06 85 PRO A O 1
ATOM 669 N N . CYS A 1 86 ? 15.624 -8.348 -3.579 1.00 49.09 86 CYS A N 1
ATOM 670 C CA . CYS A 1 86 ? 16.995 -7.950 -3.305 1.00 49.09 86 CYS A CA 1
ATOM 671 C C . CYS A 1 86 ? 17.727 -7.978 -4.650 1.00 49.09 86 CYS A C 1
ATOM 673 O O . CYS A 1 86 ? 17.815 -9.037 -5.272 1.00 49.09 86 CYS A O 1
ATOM 675 N N . LEU A 1 87 ? 18.173 -6.814 -5.126 1.00 46.34 87 LEU A N 1
ATOM 676 C CA . LEU A 1 87 ? 19.114 -6.705 -6.234 1.00 46.34 87 LEU A CA 1
ATOM 677 C C . LEU A 1 87 ? 20.422 -7.353 -5.756 1.00 46.34 87 LEU A C 1
ATOM 679 O O . LEU A 1 87 ? 21.303 -6.673 -5.234 1.00 46.34 87 LEU A O 1
ATOM 683 N N . LEU A 1 88 ? 20.485 -8.681 -5.844 1.00 37.84 88 LEU A N 1
ATOM 684 C CA . LEU A 1 88 ? 21.671 -9.513 -5.671 1.00 37.84 88 LEU A CA 1
ATOM 685 C C . LEU A 1 88 ? 22.084 -10.056 -7.037 1.00 37.84 88 LEU A C 1
ATOM 687 O O . LEU A 1 88 ? 21.197 -10.568 -7.758 1.00 37.84 88 LEU A O 1
#

Foldseek 3Di:
DWDKAAEPVRPKIWIWDDDDQKIKIKIQAQCVVQVQLVVLCVVVFVWDDWAGDPPRITITITGGDPVCVVCVVVSNNVSVHVSDPPPD

Secondary structure (DSSP, 8-state):
-EEEEE-TTSS-EEEEEEETTEEEEEESS-GGG-HHHHHHHHHHSEEEEEEE-STT-EEEEEE--HHHHHHHHHHHHHHHHHHS----

Radius of gyration: 12.08 Å; chains: 1; bounding box: 34×21×30 Å